Protein AF-A0A6N0WV32-F1 (afdb_monomer_lite)

Secondary structure (DSSP, 8-state):
--HHHHHHHHHHHHHHHHHHHHHHHHHHHHHHHHHHHHHHHHHHHHHHHHHTT--TTTTHHHHHHHHHHHHHHHHHHHHHHHHHHHHHHHHHHTT--TT-SS----THHHHHHHHHHHHSSS--

Radius of gyration: 26.95 Å; chains: 1; bounding box: 54×22×89 Å

Structure (mmCIF, N/CA/C/O backbone):
data_AF-A0A6N0WV32-F1
#
_entry.id   AF-A0A6N0WV32-F1
#
loop_
_atom_site.group_PDB
_atom_site.id
_atom_site.type_symbol
_atom_site.label_atom_id
_atom_site.label_alt_id
_atom_site.label_comp_id
_atom_site.label_asym_id
_atom_site.label_entity_id
_atom_site.label_seq_id
_atom_site.pdbx_PDB_ins_code
_atom_site.Cartn_x
_atom_site.Cartn_y
_atom_site.Cartn_z
_atom_site.occupancy
_atom_site.B_iso_or_equiv
_atom_site.auth_seq_id
_atom_site.auth_comp_id
_atom_site.auth_asym_id
_atom_site.auth_atom_id
_atom_site.pdbx_PDB_model_num
ATOM 1 N N . MET A 1 1 ? 19.171 9.061 -37.261 1.00 58.94 1 MET A N 1
ATOM 2 C CA . MET A 1 1 ? 19.775 9.231 -35.925 1.00 58.94 1 MET A CA 1
ATOM 3 C C . MET A 1 1 ? 21.188 8.690 -35.917 1.00 58.94 1 MET A C 1
ATOM 5 O O . MET A 1 1 ? 21.394 7.541 -36.309 1.00 58.94 1 MET A O 1
ATOM 9 N N . THR A 1 2 ? 22.131 9.503 -35.460 1.00 82.31 2 THR A N 1
ATOM 10 C CA . THR A 1 2 ? 23.534 9.137 -35.260 1.00 82.31 2 THR A CA 1
ATOM 11 C C . THR A 1 2 ? 23.692 8.176 -34.075 1.00 82.31 2 THR A C 1
ATOM 13 O O . THR A 1 2 ? 22.813 8.048 -33.219 1.00 82.31 2 THR A O 1
ATOM 16 N N . PHE A 1 3 ? 24.825 7.473 -34.009 1.00 75.25 3 PHE A N 1
ATOM 17 C CA . PHE A 1 3 ? 25.150 6.581 -32.889 1.00 75.25 3 PHE A CA 1
ATOM 18 C C . PHE A 1 3 ? 25.136 7.311 -31.532 1.00 75.25 3 PHE A C 1
ATOM 20 O O . PHE A 1 3 ? 24.680 6.757 -30.533 1.00 75.25 3 PHE A O 1
ATOM 27 N N . VAL A 1 4 ? 25.583 8.571 -31.512 1.00 79.31 4 VAL A N 1
ATOM 28 C CA . VAL A 1 4 ? 25.598 9.427 -30.317 1.00 79.31 4 VAL A CA 1
ATOM 29 C C . VAL A 1 4 ? 24.176 9.730 -29.841 1.00 79.31 4 VAL A C 1
ATOM 31 O O . VAL A 1 4 ? 23.880 9.554 -28.661 1.00 79.31 4 VAL A O 1
ATOM 34 N N . GLU A 1 5 ? 23.269 10.083 -30.756 1.00 74.31 5 GLU A N 1
ATOM 35 C CA . GLU A 1 5 ? 21.854 10.330 -30.438 1.00 74.31 5 GLU A CA 1
ATOM 36 C C . GLU A 1 5 ? 21.166 9.075 -29.887 1.00 74.31 5 GLU A C 1
ATOM 38 O O . GLU A 1 5 ? 20.463 9.140 -28.878 1.00 74.31 5 GLU A O 1
ATOM 43 N N . LYS A 1 6 ? 21.422 7.905 -30.493 1.00 71.50 6 LYS A N 1
ATOM 44 C CA . LYS A 1 6 ? 20.884 6.621 -30.012 1.00 71.50 6 LYS A CA 1
ATOM 45 C C . LYS A 1 6 ? 21.384 6.284 -28.605 1.00 71.50 6 LYS A C 1
ATOM 47 O O . LYS A 1 6 ? 20.601 5.835 -27.767 1.00 71.50 6 LYS A O 1
ATOM 52 N N . ARG A 1 7 ? 22.671 6.525 -28.328 1.00 72.31 7 ARG A N 1
ATOM 53 C CA . ARG A 1 7 ? 23.274 6.294 -27.008 1.00 72.31 7 ARG A CA 1
ATOM 54 C C . ARG A 1 7 ? 22.713 7.245 -25.949 1.00 72.31 7 ARG A C 1
ATOM 56 O O . ARG A 1 7 ? 22.395 6.794 -24.852 1.00 72.31 7 ARG A O 1
ATOM 63 N N . GLN A 1 8 ? 22.530 8.522 -26.276 1.00 75.19 8 GLN A N 1
ATOM 64 C CA . GLN A 1 8 ? 21.931 9.492 -25.357 1.00 75.19 8 GLN A CA 1
ATOM 65 C C . GLN A 1 8 ? 20.475 9.134 -25.031 1.00 75.19 8 GLN A C 1
ATOM 67 O O . GLN A 1 8 ? 20.085 9.123 -23.865 1.00 75.19 8 GLN A O 1
ATOM 72 N N . ALA A 1 9 ? 19.687 8.753 -26.041 1.00 73.25 9 ALA A N 1
ATOM 73 C CA . ALA A 1 9 ? 18.312 8.297 -25.846 1.00 73.25 9 ALA A CA 1
ATOM 74 C C . ALA A 1 9 ? 18.233 7.028 -24.978 1.00 73.25 9 ALA A C 1
ATOM 76 O O . ALA A 1 9 ? 17.303 6.861 -24.192 1.00 73.25 9 ALA A O 1
ATOM 77 N N . GLN A 1 10 ? 19.204 6.119 -25.091 1.00 71.81 10 GLN A N 1
ATOM 78 C CA . GLN A 1 10 ? 19.289 4.936 -24.233 1.00 71.81 10 GLN A CA 1
ATOM 79 C C . GLN A 1 10 ? 19.574 5.301 -22.768 1.00 71.81 10 GLN A C 1
ATOM 81 O O . GLN A 1 10 ? 18.889 4.801 -21.877 1.00 71.81 10 GLN A O 1
ATOM 86 N N . ILE A 1 11 ? 20.534 6.196 -22.517 1.00 73.00 11 ILE A N 1
ATOM 87 C CA . ILE A 1 11 ? 20.861 6.677 -21.164 1.00 73.00 11 ILE A CA 1
ATOM 88 C C . ILE A 1 11 ? 19.644 7.360 -20.532 1.00 73.00 11 ILE A C 1
ATOM 90 O O . ILE A 1 11 ? 19.297 7.058 -19.392 1.00 73.00 11 ILE A O 1
ATOM 94 N N . GLN A 1 12 ? 18.949 8.211 -21.290 1.00 75.06 12 GLN A N 1
ATOM 95 C CA . GLN A 1 12 ? 17.759 8.903 -20.801 1.00 75.06 12 GLN A CA 1
ATOM 96 C C . GLN A 1 12 ? 16.641 7.923 -20.421 1.00 75.06 12 GLN A C 1
ATOM 98 O O . GLN A 1 12 ? 16.036 8.054 -19.361 1.00 75.06 12 GLN A O 1
ATOM 103 N N . ARG A 1 13 ? 16.390 6.902 -21.252 1.00 73.06 13 ARG A N 1
ATOM 104 C CA . ARG A 1 13 ? 15.395 5.858 -20.954 1.00 73.06 13 ARG A CA 1
ATOM 105 C C . ARG A 1 13 ? 15.755 5.062 -19.701 1.00 73.06 13 ARG A C 1
ATOM 107 O O . ARG A 1 13 ? 14.873 4.765 -18.902 1.00 73.06 13 ARG A O 1
ATOM 114 N N . HIS A 1 14 ? 17.036 4.746 -19.506 1.00 72.56 14 HIS A N 1
ATOM 115 C CA . HIS A 1 14 ? 17.509 4.080 -18.292 1.00 72.56 14 HIS A CA 1
ATOM 116 C C . HIS A 1 14 ? 17.271 4.930 -17.042 1.00 72.56 14 HIS A C 1
ATOM 118 O O . HIS A 1 14 ? 16.772 4.418 -16.043 1.00 72.56 14 HIS A O 1
ATOM 124 N N . HIS A 1 15 ? 17.600 6.220 -17.114 1.00 72.56 15 HIS A N 1
ATOM 125 C CA . HIS A 1 15 ? 17.388 7.157 -16.017 1.00 72.56 15 HIS A CA 1
ATOM 126 C C . HIS A 1 15 ? 15.910 7.229 -15.622 1.00 72.56 15 HIS A C 1
ATOM 128 O O . HIS A 1 15 ? 15.573 6.999 -14.465 1.00 72.56 15 HIS A O 1
ATOM 134 N N . LEU A 1 16 ? 15.029 7.436 -16.605 1.00 74.38 16 LEU A N 1
ATOM 135 C CA . LEU A 1 16 ? 13.583 7.504 -16.389 1.00 74.38 16 LEU A CA 1
ATOM 136 C C . LEU A 1 16 ? 13.027 6.209 -15.787 1.00 74.38 16 LEU A C 1
ATOM 138 O O . LEU A 1 16 ? 12.225 6.252 -14.860 1.00 74.38 16 LEU A O 1
ATOM 142 N N . ALA A 1 17 ? 13.473 5.045 -16.268 1.00 74.00 17 ALA A N 1
ATOM 143 C CA . ALA A 1 17 ? 13.065 3.764 -15.693 1.00 74.00 17 ALA A CA 1
ATOM 144 C C . ALA A 1 17 ? 13.509 3.623 -14.223 1.00 74.00 17 ALA A C 1
ATOM 146 O O . ALA A 1 17 ? 12.759 3.105 -13.394 1.00 74.00 17 ALA A O 1
ATOM 147 N N . GLY A 1 18 ? 14.709 4.109 -13.891 1.00 74.25 18 GLY A N 1
ATOM 148 C CA . GLY A 1 18 ? 15.206 4.172 -12.517 1.00 74.25 18 GLY A CA 1
ATOM 149 C C . GLY A 1 18 ? 14.357 5.078 -11.621 1.00 74.25 18 GLY A C 1
ATOM 150 O O . GLY A 1 18 ? 13.997 4.675 -10.516 1.00 74.25 18 GLY A O 1
ATOM 151 N N . GLU A 1 19 ? 13.982 6.261 -12.111 1.00 81.00 19 GLU A N 1
ATOM 152 C CA . GLU A 1 19 ? 13.103 7.195 -11.397 1.00 81.00 19 GLU A CA 1
ATOM 153 C C . GLU A 1 19 ? 11.712 6.601 -11.159 1.00 81.00 19 GLU A C 1
ATOM 155 O O . GLU A 1 19 ? 11.224 6.618 -10.030 1.00 81.00 19 GLU A O 1
ATOM 160 N N . VAL A 1 20 ? 11.098 5.994 -12.180 1.00 79.81 20 VAL A N 1
ATOM 161 C CA . VAL A 1 20 ? 9.796 5.319 -12.045 1.00 79.81 20 VAL A CA 1
ATOM 162 C C . VAL A 1 20 ? 9.861 4.232 -10.973 1.00 79.81 20 VAL A C 1
ATOM 164 O O . VAL A 1 20 ? 9.010 4.195 -10.085 1.00 79.81 20 VAL A O 1
ATOM 167 N N . LYS A 1 21 ? 10.903 3.390 -10.988 1.00 80.62 21 LYS A N 1
ATOM 168 C CA . LYS A 1 21 ? 11.103 2.362 -9.956 1.00 80.62 21 LYS A CA 1
ATOM 169 C C . LYS A 1 21 ? 11.223 2.972 -8.555 1.00 80.62 21 LYS A C 1
ATOM 171 O O . LYS A 1 21 ? 10.644 2.441 -7.605 1.00 80.62 21 LYS A O 1
ATOM 176 N N . ALA A 1 22 ? 11.965 4.068 -8.410 1.00 81.00 22 ALA A N 1
ATOM 177 C CA . ALA A 1 22 ? 12.139 4.743 -7.126 1.00 81.00 22 ALA A CA 1
ATOM 178 C C . ALA A 1 22 ? 10.823 5.343 -6.602 1.00 81.00 22 ALA A C 1
ATOM 180 O O . ALA A 1 22 ? 10.517 5.215 -5.411 1.00 81.00 22 ALA A O 1
ATOM 181 N N . HIS A 1 23 ? 10.018 5.940 -7.485 1.00 85.81 23 HIS A N 1
ATOM 182 C CA . HIS A 1 23 ? 8.697 6.462 -7.141 1.00 85.81 23 HIS A CA 1
ATOM 183 C C . HIS A 1 23 ? 7.726 5.350 -6.741 1.00 85.81 23 HIS A C 1
ATOM 185 O O . HIS A 1 23 ? 7.072 5.478 -5.709 1.00 85.81 23 HIS A O 1
ATOM 191 N N . LEU A 1 24 ? 7.692 4.236 -7.481 1.00 83.62 24 LEU A N 1
ATOM 192 C CA . LEU A 1 24 ? 6.877 3.068 -7.129 1.00 83.62 24 LEU A CA 1
ATOM 193 C C . LEU A 1 24 ? 7.272 2.495 -5.763 1.00 83.62 24 LEU A C 1
ATOM 195 O O . LEU A 1 24 ? 6.417 2.308 -4.905 1.00 83.62 24 LEU A O 1
ATOM 199 N N . THR A 1 25 ? 8.571 2.315 -5.518 1.00 85.00 25 THR A N 1
ATOM 200 C CA . THR A 1 25 ? 9.070 1.805 -4.227 1.00 85.00 25 THR A CA 1
ATOM 201 C C . THR A 1 25 ? 8.686 2.732 -3.067 1.00 85.00 25 THR A C 1
ATOM 203 O O . THR A 1 25 ? 8.325 2.281 -1.980 1.00 85.00 25 THR A O 1
ATOM 206 N N . THR A 1 26 ? 8.763 4.049 -3.284 1.00 90.69 26 THR A N 1
ATOM 207 C CA . THR A 1 26 ? 8.338 5.043 -2.286 1.00 90.69 26 THR A CA 1
ATOM 208 C C . THR A 1 26 ? 6.840 4.946 -2.016 1.00 90.69 26 THR A C 1
ATOM 210 O O . THR A 1 26 ? 6.434 4.876 -0.858 1.00 90.69 26 THR A O 1
ATOM 213 N N . PHE A 1 27 ? 6.032 4.876 -3.074 1.00 88.88 27 PHE A N 1
ATOM 214 C CA . PHE A 1 27 ? 4.583 4.745 -2.978 1.00 88.88 27 PHE A CA 1
ATOM 215 C C . PHE A 1 27 ? 4.166 3.495 -2.187 1.00 88.88 27 PHE A C 1
ATOM 217 O O . PHE A 1 27 ? 3.364 3.592 -1.260 1.00 88.88 27 PHE A O 1
ATOM 224 N N . GLU A 1 28 ? 4.764 2.338 -2.468 1.00 89.44 28 GLU A N 1
ATOM 225 C CA . GLU A 1 28 ? 4.499 1.091 -1.735 1.00 89.44 28 GLU A CA 1
ATOM 226 C C . GLU A 1 28 ? 4.858 1.186 -0.257 1.00 89.44 28 GLU A C 1
ATOM 228 O O . GLU A 1 28 ? 4.117 0.718 0.612 1.00 89.44 28 GLU A O 1
ATOM 233 N N . ARG A 1 29 ? 5.989 1.827 0.050 1.00 92.56 29 ARG A N 1
ATOM 234 C CA . ARG A 1 29 ? 6.397 2.068 1.432 1.00 92.56 29 ARG A CA 1
ATOM 235 C C . ARG A 1 29 ? 5.380 2.937 2.166 1.00 92.56 29 ARG A C 1
ATOM 237 O O . ARG A 1 29 ? 5.102 2.681 3.340 1.00 92.56 29 ARG A O 1
ATOM 244 N N . ASP A 1 30 ? 4.839 3.950 1.503 1.00 94.00 30 ASP A N 1
ATOM 245 C CA . ASP A 1 30 ? 3.845 4.842 2.092 1.00 94.00 30 ASP A CA 1
ATOM 246 C C . ASP A 1 30 ? 2.487 4.151 2.273 1.00 94.00 30 ASP A C 1
ATOM 248 O O . ASP A 1 30 ? 1.872 4.314 3.330 1.00 94.00 30 ASP A O 1
ATOM 252 N N . LEU A 1 31 ? 2.073 3.281 1.344 1.00 92.50 31 LEU A N 1
ATOM 253 C CA . LEU A 1 31 ? 0.919 2.396 1.548 1.00 92.50 31 LEU A CA 1
ATOM 254 C C . LEU A 1 31 ? 1.121 1.472 2.758 1.00 92.50 31 LEU A C 1
ATOM 256 O O . LEU A 1 31 ? 0.248 1.386 3.621 1.00 92.50 31 LEU A O 1
ATOM 260 N N . GLY A 1 32 ? 2.294 0.843 2.880 1.00 92.44 32 GLY A N 1
ATOM 261 C CA . GLY A 1 32 ? 2.619 -0.016 4.021 1.00 92.44 32 GLY A CA 1
ATOM 262 C C . GLY A 1 32 ? 2.596 0.735 5.358 1.00 92.44 32 GLY A C 1
ATOM 263 O O . GLY A 1 32 ? 2.096 0.223 6.361 1.00 92.44 32 GLY A O 1
ATOM 264 N N . ARG A 1 33 ? 3.072 1.986 5.380 1.00 94.44 33 ARG A N 1
ATOM 265 C CA . ARG A 1 33 ? 2.976 2.867 6.557 1.00 94.44 33 ARG A CA 1
ATOM 266 C C . ARG A 1 33 ? 1.528 3.205 6.901 1.00 94.44 33 ARG A C 1
ATOM 268 O O . ARG A 1 33 ? 1.169 3.150 8.077 1.00 94.44 33 ARG A O 1
ATOM 275 N N . ALA A 1 34 ? 0.708 3.537 5.904 1.00 92.94 34 ALA A N 1
ATOM 276 C CA . ALA A 1 34 ? -0.708 3.830 6.099 1.00 92.94 34 ALA A CA 1
ATOM 277 C C . ALA A 1 34 ? -1.455 2.610 6.662 1.00 92.94 34 ALA A C 1
ATOM 279 O O . ALA A 1 34 ? -2.193 2.741 7.639 1.00 92.94 34 ALA A O 1
ATOM 280 N N . LEU A 1 35 ? -1.191 1.417 6.120 1.00 93.25 35 LEU A N 1
ATOM 281 C CA . LEU A 1 35 ? -1.767 0.160 6.594 1.00 93.25 35 LEU A CA 1
ATOM 282 C C . LEU A 1 35 ? -1.370 -0.143 8.046 1.00 93.25 35 LEU A C 1
ATOM 284 O O . LEU A 1 35 ? -2.230 -0.460 8.872 1.00 93.25 35 LEU A O 1
ATOM 288 N N . ALA A 1 36 ? -0.084 -0.005 8.382 1.00 93.31 36 ALA A N 1
ATOM 289 C CA . ALA A 1 36 ? 0.414 -0.234 9.737 1.00 93.31 36 ALA A CA 1
ATOM 290 C C . ALA A 1 36 ? -0.190 0.756 10.745 1.00 93.31 36 ALA A C 1
ATOM 292 O O . ALA A 1 36 ? -0.633 0.364 11.827 1.00 93.31 36 ALA A O 1
ATOM 293 N N . SER A 1 37 ? -0.245 2.040 10.381 1.00 94.38 37 SER A N 1
ATOM 294 C CA . SER A 1 37 ? -0.834 3.084 11.220 1.00 94.38 37 SER A CA 1
ATOM 295 C C . SER A 1 37 ? -2.334 2.862 11.437 1.00 94.38 37 SER A C 1
ATOM 297 O O . SER A 1 37 ? -2.791 2.878 12.581 1.00 94.38 37 SER A O 1
ATOM 299 N N . GLY A 1 38 ? -3.085 2.583 10.367 1.00 93.00 38 GLY A N 1
ATOM 300 C CA . GLY A 1 38 ? -4.521 2.313 10.438 1.00 93.00 38 GLY A CA 1
ATOM 301 C C . GLY A 1 38 ? -4.845 1.068 11.262 1.00 93.00 38 GLY A C 1
ATOM 302 O O . GLY A 1 38 ? -5.732 1.111 12.111 1.00 93.00 38 GLY A O 1
ATOM 303 N N . SER A 1 39 ? -4.082 -0.013 11.086 1.00 92.38 39 SER A N 1
ATOM 304 C CA . SER A 1 39 ? -4.259 -1.253 11.857 1.00 92.38 39 SER A CA 1
ATOM 305 C C . SER A 1 39 ? -3.985 -1.046 13.347 1.00 92.38 39 SER A C 1
ATOM 307 O O . SER A 1 39 ? -4.737 -1.537 14.187 1.00 92.38 39 SER A O 1
ATOM 309 N N . LYS A 1 40 ? -2.950 -0.267 13.694 1.00 94.44 40 LYS A N 1
ATOM 310 C CA . LYS A 1 40 ? -2.653 0.081 15.091 1.00 94.44 40 LYS A CA 1
ATOM 311 C C . LYS A 1 40 ? -3.792 0.875 15.727 1.00 94.44 40 LYS A C 1
ATOM 313 O O . LYS A 1 40 ? -4.174 0.587 16.856 1.00 94.44 40 LYS A O 1
ATOM 318 N N . LEU A 1 41 ? -4.344 1.852 15.005 1.00 92.12 41 LEU A N 1
ATOM 319 C CA . LEU A 1 41 ? -5.503 2.607 15.474 1.00 92.12 41 LEU A CA 1
ATOM 320 C C . LEU A 1 41 ? -6.710 1.685 15.678 1.00 92.12 41 LEU A C 1
ATOM 322 O O . LEU A 1 41 ? -7.343 1.740 16.726 1.00 92.12 41 LEU A O 1
ATOM 326 N N . LEU A 1 42 ? -6.995 0.804 14.716 1.00 91.88 42 LEU A N 1
ATOM 327 C CA . LEU A 1 42 ? -8.114 -0.132 14.806 1.00 91.88 42 LEU A CA 1
ATOM 328 C C . LEU A 1 42 ? -8.004 -1.059 16.026 1.00 91.88 42 LEU A C 1
ATOM 330 O O . LEU A 1 42 ? -9.003 -1.273 16.706 1.00 91.88 42 LEU A O 1
ATOM 334 N N . GLY A 1 43 ? -6.801 -1.554 16.328 1.00 91.50 43 GLY A N 1
ATOM 335 C CA . GLY A 1 43 ? -6.546 -2.383 17.509 1.00 91.50 43 GLY A CA 1
ATOM 336 C C . GLY A 1 43 ? -6.649 -1.628 18.839 1.00 91.50 43 GLY A C 1
ATOM 337 O O . GLY A 1 43 ? -7.011 -2.224 19.845 1.00 91.50 43 GLY A O 1
ATOM 338 N N . PHE A 1 44 ? -6.376 -0.321 18.848 1.00 92.94 44 PHE A N 1
ATOM 339 C CA . PHE A 1 44 ? -6.455 0.520 20.048 1.00 92.94 44 PHE A CA 1
ATOM 340 C C . PHE A 1 44 ? -7.891 0.937 20.411 1.00 92.94 44 PHE A C 1
ATOM 342 O O . PHE A 1 44 ? -8.207 1.142 21.581 1.00 92.94 44 PHE A O 1
ATOM 349 N N . LEU A 1 45 ? -8.776 1.078 19.419 1.00 91.25 45 LEU A N 1
ATOM 350 C CA . LEU A 1 45 ? -10.114 1.651 19.613 1.00 91.25 45 LEU A CA 1
ATOM 351 C C . LEU A 1 45 ? -11.014 0.905 20.623 1.00 91.25 45 LEU A C 1
ATOM 353 O O . LEU A 1 45 ? -11.702 1.598 21.374 1.00 91.25 45 LEU A O 1
ATOM 357 N N . PRO A 1 46 ? -11.056 -0.442 20.682 1.00 89.12 46 PRO A N 1
ATOM 358 C CA . PRO A 1 46 ? -11.869 -1.152 21.672 1.00 89.12 46 PRO A CA 1
ATOM 359 C C . PRO A 1 46 ? -11.431 -0.861 23.112 1.00 89.12 46 PRO A C 1
ATOM 361 O O . PRO A 1 46 ? -12.257 -0.478 23.935 1.00 89.12 46 PRO A O 1
ATOM 364 N N . GLU A 1 47 ? -10.128 -0.952 23.387 1.00 91.00 47 GLU A N 1
ATOM 365 C CA . GLU A 1 47 ? -9.563 -0.706 24.718 1.00 91.00 47 GLU A CA 1
ATOM 366 C C . GLU A 1 47 ? -9.782 0.751 25.153 1.00 91.00 47 GLU A C 1
ATOM 368 O O . GLU A 1 47 ? -10.223 1.023 26.267 1.00 91.00 47 GLU A O 1
ATOM 373 N N . ALA A 1 48 ? -9.560 1.706 24.245 1.00 90.81 48 ALA A N 1
ATOM 374 C CA . ALA A 1 48 ? -9.791 3.121 24.522 1.00 90.81 48 ALA A CA 1
ATOM 375 C C . ALA A 1 48 ? -11.262 3.429 24.856 1.00 90.81 48 ALA A C 1
ATOM 377 O O . ALA A 1 48 ? -11.542 4.288 25.693 1.00 90.81 48 ALA A O 1
ATOM 378 N N . ARG A 1 49 ? -12.212 2.734 24.214 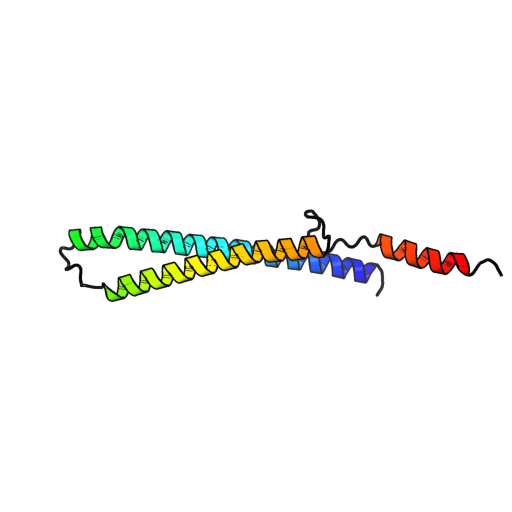1.00 90.38 49 ARG A N 1
ATOM 379 C CA . ARG A 1 49 ? -13.649 2.870 24.505 1.00 90.38 49 ARG A CA 1
ATOM 380 C C . ARG A 1 49 ? -14.003 2.326 25.879 1.00 90.38 49 ARG A C 1
ATOM 382 O O . ARG A 1 49 ? -14.733 2.993 26.611 1.00 90.38 49 ARG A O 1
ATOM 389 N N . GLU A 1 50 ? -13.479 1.151 26.214 1.00 90.69 50 GLU A N 1
ATOM 390 C CA . GLU A 1 50 ? -13.678 0.524 27.519 1.00 90.69 50 GLU A CA 1
ATOM 391 C C . GLU A 1 50 ? -13.148 1.427 28.639 1.00 90.69 50 GLU A C 1
ATOM 393 O O . GLU A 1 50 ? -13.891 1.777 29.556 1.00 90.69 50 GLU A O 1
ATOM 398 N N . GLN A 1 51 ? -11.910 1.917 28.506 1.00 94.00 51 GLN A N 1
ATOM 399 C CA . GLN A 1 51 ? -11.300 2.841 29.468 1.00 94.00 51 GLN A CA 1
ATOM 400 C C . GLN A 1 51 ? -12.095 4.146 29.621 1.00 94.00 51 GLN A C 1
ATOM 402 O O . GLN A 1 51 ? -12.183 4.700 30.716 1.00 94.00 51 GLN A O 1
ATOM 407 N N . ALA A 1 52 ? -12.701 4.635 28.538 1.00 93.31 52 ALA A N 1
ATOM 408 C CA . ALA A 1 52 ? -13.524 5.840 28.553 1.00 93.31 52 ALA A CA 1
ATOM 409 C C . ALA A 1 52 ? -14.977 5.599 29.015 1.00 93.31 52 ALA A C 1
ATOM 411 O O . ALA A 1 52 ? -15.746 6.557 29.085 1.00 93.31 52 ALA A O 1
ATOM 412 N N . SER A 1 53 ? -15.375 4.353 29.318 1.00 94.69 53 SER A N 1
ATOM 413 C CA . SER A 1 53 ? -16.766 3.975 29.637 1.00 94.69 53 SER A CA 1
ATOM 414 C C . SER A 1 53 ? -17.777 4.439 28.577 1.00 94.69 53 SER A C 1
ATOM 416 O O . SER A 1 53 ? -18.904 4.836 28.880 1.00 94.69 53 SER A O 1
ATOM 418 N N . VAL A 1 54 ? -17.362 4.419 27.309 1.00 92.31 54 VAL A N 1
ATOM 419 C CA . VAL A 1 54 ? -18.187 4.836 26.173 1.00 92.31 54 VAL A CA 1
ATOM 420 C C . VAL A 1 54 ? -18.884 3.613 25.584 1.00 92.31 54 VAL A C 1
ATOM 422 O O . VAL A 1 54 ? -18.260 2.577 25.376 1.00 92.31 54 VAL A O 1
ATOM 425 N N . SER A 1 55 ? -20.176 3.742 25.264 1.00 90.88 55 SER A N 1
ATOM 426 C CA . SER A 1 55 ? -20.931 2.678 24.588 1.00 90.88 55 SER A CA 1
ATOM 427 C C . SER A 1 55 ? -20.249 2.227 23.290 1.00 90.88 55 SER A C 1
ATOM 429 O O . SER A 1 55 ? -19.801 3.050 22.486 1.00 90.88 55 SER A O 1
ATOM 431 N N . GLU A 1 56 ? -20.264 0.919 23.032 1.00 84.62 56 GLU A N 1
ATOM 432 C CA . GLU A 1 56 ? -19.706 0.290 21.827 1.00 84.62 56 GLU A CA 1
ATOM 433 C C . GLU A 1 56 ? -20.290 0.850 20.521 1.00 84.62 56 GLU A C 1
ATOM 435 O O . GLU A 1 56 ? -19.633 0.855 19.476 1.00 84.62 56 GLU A O 1
ATOM 440 N N . THR A 1 57 ? -21.517 1.375 20.568 1.00 89.25 57 THR A N 1
ATOM 441 C CA . THR A 1 57 ? -22.194 1.946 19.400 1.00 89.25 57 THR A CA 1
ATOM 442 C C . THR A 1 57 ? -21.652 3.324 19.015 1.00 89.25 57 THR A C 1
ATOM 444 O O . THR A 1 57 ? -21.800 3.755 17.867 1.00 89.25 57 THR A O 1
ATOM 447 N N . VAL A 1 58 ? -21.021 4.046 19.947 1.00 87.25 58 VAL A N 1
ATOM 448 C CA . VAL A 1 58 ? -20.543 5.415 19.719 1.00 87.25 58 VAL A CA 1
ATOM 449 C C . VAL A 1 58 ? -19.351 5.393 18.771 1.00 87.25 58 VAL A C 1
ATOM 451 O O . VAL A 1 58 ? -18.320 4.781 19.032 1.00 87.25 58 VAL A O 1
ATOM 454 N N . GLY A 1 59 ? -19.482 6.076 17.634 1.00 84.00 59 GLY A N 1
ATOM 455 C CA . GLY A 1 59 ? -18.436 6.118 16.612 1.00 84.00 59 GLY A CA 1
ATOM 456 C C . GLY A 1 59 ? -18.334 4.846 15.765 1.00 84.00 59 GLY A C 1
ATOM 457 O O . GLY A 1 59 ? -17.434 4.759 14.937 1.00 84.00 59 GLY A O 1
ATOM 458 N N . GLN A 1 60 ? -19.254 3.882 15.903 1.00 90.12 60 GLN A N 1
ATOM 459 C CA . GLN A 1 60 ? -19.222 2.629 15.137 1.00 90.12 60 GLN A CA 1
ATOM 460 C C . GLN A 1 60 ? -19.207 2.857 13.619 1.00 90.12 60 GLN A C 1
ATOM 462 O O . GLN A 1 60 ? -18.472 2.186 12.898 1.00 90.12 60 GLN A O 1
ATOM 467 N N . GLN A 1 61 ? -19.946 3.855 13.125 1.00 90.19 61 GLN A N 1
ATOM 468 C CA . GLN A 1 61 ? -19.901 4.236 11.709 1.00 90.19 61 GLN A CA 1
ATOM 469 C C . GLN A 1 61 ? -18.523 4.760 11.282 1.00 90.19 61 GLN A C 1
ATOM 471 O O . GLN A 1 61 ? -18.064 4.454 10.184 1.00 90.19 61 GLN A O 1
ATOM 476 N N . ALA A 1 62 ? -17.850 5.537 12.136 1.00 88.00 62 ALA A N 1
ATOM 477 C CA . ALA A 1 62 ? -16.514 6.052 11.848 1.00 88.00 62 ALA A CA 1
ATOM 478 C C . ALA A 1 62 ? -15.478 4.918 11.822 1.00 88.00 62 ALA A C 1
ATOM 480 O O . ALA A 1 62 ? -14.658 4.874 10.908 1.00 88.00 62 ALA A O 1
ATOM 481 N N . ILE A 1 63 ? -15.574 3.959 12.751 1.00 90.12 63 ILE A N 1
ATOM 482 C CA . ILE A 1 63 ? -14.751 2.741 12.726 1.00 90.12 63 ILE A CA 1
ATOM 483 C C . ILE A 1 63 ? -15.012 1.941 11.450 1.00 90.12 63 ILE A C 1
ATOM 485 O O . ILE A 1 63 ? -14.065 1.546 10.781 1.00 90.12 63 ILE A O 1
ATOM 489 N N . GLY A 1 64 ? -16.276 1.762 11.057 1.00 92.12 64 GLY A N 1
ATOM 490 C CA . GLY A 1 64 ? -16.619 1.088 9.803 1.00 92.12 64 GLY A CA 1
ATOM 491 C C . GLY A 1 64 ? -15.983 1.755 8.579 1.00 92.12 64 GLY A C 1
ATOM 492 O O . GLY A 1 64 ? -15.420 1.073 7.726 1.00 92.12 64 GLY A O 1
ATOM 493 N N . ARG A 1 65 ? -15.990 3.095 8.518 1.00 92.69 65 ARG A N 1
ATOM 494 C CA . ARG A 1 65 ? -15.303 3.848 7.454 1.00 92.69 65 ARG A CA 1
ATOM 495 C C . ARG A 1 65 ? -13.786 3.670 7.502 1.00 92.69 65 ARG A C 1
ATOM 497 O O . ARG A 1 65 ? -13.175 3.522 6.452 1.00 92.69 65 ARG A O 1
ATOM 504 N N . LEU A 1 66 ? -13.183 3.649 8.691 1.00 91.00 66 LEU A N 1
ATOM 505 C CA . LEU A 1 66 ? -11.750 3.390 8.851 1.00 91.00 66 LEU A CA 1
ATOM 506 C C . LEU A 1 66 ? -11.371 1.990 8.349 1.00 91.00 66 LEU A C 1
ATOM 508 O O . LEU A 1 66 ? -10.403 1.852 7.606 1.00 91.00 66 LEU A O 1
ATOM 512 N N . VAL A 1 67 ? -12.152 0.969 8.709 1.00 93.62 67 VAL A N 1
ATOM 513 C CA . VAL A 1 67 ? -11.959 -0.410 8.234 1.00 93.62 67 VAL A CA 1
ATOM 514 C C . VAL A 1 67 ? -12.064 -0.479 6.710 1.00 93.62 67 VAL A C 1
ATOM 516 O O . VAL A 1 67 ? -11.207 -1.082 6.069 1.00 93.62 67 VAL A O 1
ATOM 519 N N . ALA A 1 68 ? -13.058 0.189 6.116 1.00 95.31 68 ALA A N 1
ATOM 520 C CA . ALA A 1 68 ? -13.190 0.267 4.662 1.00 95.31 68 ALA A CA 1
ATOM 521 C C . ALA A 1 68 ? -11.971 0.939 4.003 1.00 95.31 68 ALA A C 1
ATOM 523 O O . ALA A 1 68 ? -11.447 0.426 3.017 1.00 95.31 68 ALA A O 1
ATOM 524 N N . SER A 1 69 ? -11.463 2.038 4.569 1.00 93.56 69 SER A N 1
ATOM 525 C CA . SER A 1 69 ? -10.244 2.694 4.077 1.00 93.56 69 SER A CA 1
ATOM 526 C C . SER A 1 69 ? -9.018 1.780 4.148 1.00 93.56 69 SER A C 1
ATOM 528 O O . SER A 1 69 ? -8.226 1.751 3.210 1.00 93.56 69 SER A O 1
ATOM 530 N N . ILE A 1 70 ? -8.868 1.005 5.226 1.00 93.62 70 ILE A N 1
ATOM 531 C CA . ILE A 1 70 ? -7.787 0.018 5.361 1.00 93.62 70 ILE A CA 1
ATOM 532 C C . ILE A 1 70 ? -7.896 -1.055 4.271 1.00 93.62 70 ILE A C 1
ATOM 534 O O . ILE A 1 70 ? -6.890 -1.391 3.652 1.00 93.62 70 ILE A O 1
ATOM 538 N N . ALA A 1 71 ? -9.105 -1.547 3.987 1.00 94.06 71 ALA A N 1
ATOM 539 C CA . ALA A 1 71 ? -9.325 -2.517 2.917 1.00 94.06 71 ALA A CA 1
ATOM 540 C C . ALA A 1 71 ? -8.906 -1.967 1.541 1.00 94.06 71 ALA A C 1
ATOM 542 O O . ALA A 1 71 ? -8.229 -2.666 0.790 1.00 94.06 71 ALA A O 1
ATOM 543 N N . PHE A 1 72 ? -9.220 -0.701 1.239 1.00 94.50 72 PHE A N 1
ATOM 544 C CA . PHE A 1 72 ? -8.764 -0.052 0.004 1.00 94.50 72 PHE A CA 1
ATOM 545 C C . PHE A 1 72 ? -7.239 0.073 -0.077 1.00 94.50 72 PHE A C 1
ATOM 547 O O . PHE A 1 72 ? -6.669 -0.150 -1.142 1.00 94.50 72 PHE A O 1
ATOM 554 N N . VAL A 1 73 ? -6.565 0.399 1.030 1.00 92.62 73 VAL A N 1
ATOM 555 C CA . VAL A 1 73 ? -5.093 0.452 1.074 1.00 92.62 73 VAL A CA 1
ATOM 556 C C . VAL A 1 73 ? -4.494 -0.933 0.823 1.00 92.62 73 VAL A C 1
ATOM 558 O O . VAL A 1 73 ? -3.571 -1.055 0.021 1.00 92.62 73 VAL A O 1
ATOM 561 N N . SER A 1 74 ? -5.040 -1.980 1.447 1.00 91.00 74 SER A N 1
ATOM 562 C CA . SER A 1 74 ? -4.607 -3.362 1.209 1.00 91.00 74 SER A CA 1
ATOM 563 C C . SER A 1 74 ? -4.791 -3.775 -0.251 1.00 91.00 74 SER A C 1
ATOM 565 O O . SER A 1 74 ? -3.875 -4.338 -0.846 1.00 91.00 74 SER A O 1
ATOM 567 N N . GLN A 1 75 ? -5.931 -3.435 -0.859 1.00 94.06 75 GLN A N 1
ATOM 568 C CA . GLN A 1 75 ? -6.174 -3.695 -2.277 1.00 94.06 75 GLN A CA 1
ATOM 569 C C . GLN A 1 75 ? -5.187 -2.927 -3.166 1.00 94.06 75 GLN A C 1
ATOM 571 O O . GLN A 1 75 ? -4.647 -3.489 -4.113 1.00 94.06 75 GLN A O 1
ATOM 576 N N . ALA A 1 76 ? -4.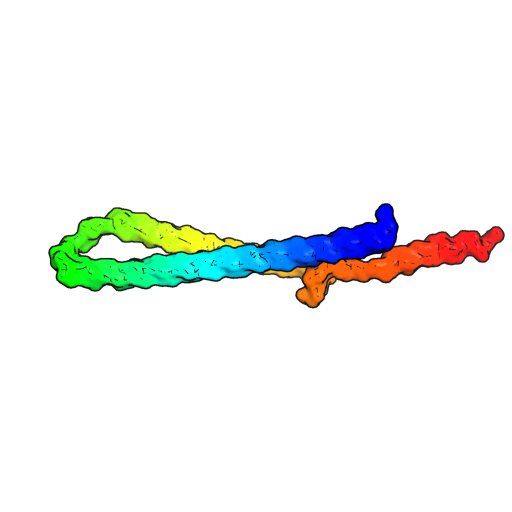897 -1.662 -2.854 1.00 91.00 76 ALA A N 1
ATOM 577 C CA . ALA A 1 76 ? -3.906 -0.882 -3.591 1.00 91.00 76 ALA A CA 1
ATOM 578 C C . ALA A 1 76 ? -2.503 -1.513 -3.521 1.00 91.00 76 ALA A C 1
ATOM 580 O O . ALA A 1 76 ? -1.799 -1.539 -4.529 1.00 91.00 76 ALA A O 1
ATOM 581 N N . MET A 1 77 ? -2.109 -2.063 -2.365 1.00 89.19 77 MET A N 1
ATOM 582 C CA . MET A 1 77 ? -0.846 -2.798 -2.224 1.00 89.19 77 MET A CA 1
ATOM 583 C C . MET A 1 77 ? -0.820 -4.081 -3.060 1.00 89.19 77 MET A C 1
ATOM 585 O O . MET A 1 77 ? 0.190 -4.367 -3.697 1.00 89.19 77 MET A O 1
ATOM 589 N N . GLU A 1 78 ? -1.916 -4.841 -3.085 1.00 89.25 78 GLU A N 1
ATOM 590 C CA . GLU A 1 78 ? -2.031 -6.046 -3.913 1.00 89.25 78 GLU A CA 1
ATOM 591 C C . GLU A 1 78 ? -1.900 -5.716 -5.405 1.00 89.25 78 GLU A C 1
ATOM 593 O O . GLU A 1 78 ? -1.152 -6.377 -6.121 1.00 89.25 78 GLU A O 1
ATOM 598 N N . GLN A 1 79 ? -2.561 -4.651 -5.865 1.00 89.62 79 GLN A N 1
ATOM 599 C CA . GLN A 1 79 ? -2.458 -4.192 -7.252 1.00 89.62 79 GLN A CA 1
ATOM 600 C C . GLN A 1 79 ? -1.043 -3.708 -7.596 1.00 89.62 79 GLN A C 1
ATOM 602 O O . GLN A 1 79 ? -0.539 -4.012 -8.674 1.00 89.62 79 GLN A O 1
ATOM 607 N N . ALA A 1 80 ? -0.367 -3.005 -6.680 1.00 83.94 80 ALA A N 1
ATOM 608 C CA . ALA A 1 80 ? 1.025 -2.599 -6.874 1.00 83.94 80 ALA A CA 1
ATOM 609 C C . ALA A 1 80 ? 1.963 -3.817 -6.995 1.00 83.94 80 ALA A C 1
ATOM 611 O O . ALA A 1 80 ? 2.768 -3.890 -7.925 1.00 83.94 80 ALA A O 1
ATOM 612 N N . ALA A 1 81 ? 1.794 -4.818 -6.123 1.00 82.25 81 ALA A N 1
ATOM 613 C CA . ALA A 1 81 ? 2.527 -6.082 -6.195 1.00 82.25 81 ALA A CA 1
ATOM 614 C C . ALA A 1 81 ? 2.248 -6.845 -7.503 1.00 82.25 81 ALA A C 1
ATOM 616 O O . ALA A 1 81 ? 3.181 -7.345 -8.134 1.00 82.25 81 ALA A O 1
ATOM 617 N N . GLY A 1 82 ? 0.986 -6.887 -7.942 1.00 77.12 82 GLY A N 1
ATOM 618 C CA . GLY A 1 82 ? 0.587 -7.444 -9.236 1.00 77.12 82 GLY A CA 1
ATOM 619 C C . GLY A 1 82 ? 1.264 -6.736 -10.411 1.00 77.12 82 GLY A C 1
ATOM 620 O O . GLY A 1 82 ? 1.793 -7.395 -11.304 1.00 77.12 82 GLY A O 1
ATOM 621 N N . GLY A 1 83 ? 1.367 -5.406 -10.356 1.00 80.62 83 GLY A N 1
ATOM 622 C CA . GLY A 1 83 ? 2.086 -4.611 -11.350 1.00 80.62 83 GLY A CA 1
ATOM 623 C C . GLY A 1 83 ? 3.558 -5.013 -11.503 1.00 80.62 83 GLY A C 1
ATOM 624 O O . GLY A 1 83 ? 4.056 -5.078 -12.626 1.00 80.62 83 GLY A O 1
ATOM 625 N N . HIS A 1 84 ? 4.260 -5.363 -10.417 1.00 81.06 84 HIS A N 1
ATOM 626 C CA . HIS A 1 84 ? 5.635 -5.887 -10.520 1.00 81.06 84 HIS A CA 1
ATOM 627 C C . HIS A 1 84 ? 5.702 -7.219 -11.259 1.00 81.06 84 HIS A C 1
ATOM 629 O O . HIS A 1 84 ? 6.624 -7.435 -12.045 1.00 81.06 84 HIS A O 1
ATOM 635 N N . VAL A 1 85 ? 4.732 -8.104 -11.024 1.00 78.50 85 VAL A N 1
ATOM 636 C CA . VAL A 1 85 ? 4.653 -9.403 -11.705 1.00 78.50 85 VAL A CA 1
ATOM 637 C C . VAL A 1 85 ? 4.400 -9.207 -13.198 1.00 78.50 85 VAL A C 1
ATOM 639 O O . VAL A 1 85 ? 5.074 -9.836 -14.013 1.00 78.50 85 VAL A O 1
ATOM 642 N N . GLU A 1 86 ? 3.487 -8.309 -13.570 1.00 79.12 86 GLU A N 1
ATOM 643 C CA . GLU A 1 86 ? 3.206 -7.987 -14.974 1.00 79.12 86 GLU A CA 1
ATOM 644 C C . GLU A 1 86 ? 4.417 -7.365 -15.675 1.00 79.12 86 GLU A C 1
ATOM 646 O O . GLU A 1 86 ? 4.779 -7.788 -16.774 1.00 79.12 86 GLU A O 1
ATOM 651 N N . LEU A 1 87 ? 5.096 -6.411 -15.030 1.00 78.94 87 LEU A N 1
ATOM 652 C CA . LEU A 1 87 ? 6.318 -5.810 -15.567 1.00 78.94 87 LEU A CA 1
ATOM 653 C C . LEU A 1 87 ? 7.431 -6.849 -15.749 1.00 78.94 87 LEU A C 1
ATOM 655 O O . LEU A 1 87 ? 8.159 -6.801 -16.743 1.00 78.94 87 LEU A O 1
ATOM 659 N N . ASP A 1 88 ? 7.555 -7.806 -14.827 1.00 77.38 88 ASP A N 1
ATOM 660 C CA . ASP A 1 88 ? 8.506 -8.907 -14.960 1.00 77.38 88 ASP A CA 1
ATOM 661 C C . ASP A 1 88 ? 8.114 -9.883 -16.080 1.00 77.38 88 ASP A C 1
ATOM 663 O O . ASP A 1 88 ? 8.982 -10.351 -16.818 1.00 77.38 88 ASP A O 1
ATOM 667 N N . GLY A 1 89 ? 6.817 -10.139 -16.266 1.00 76.44 89 GLY A N 1
ATOM 668 C CA . GLY A 1 89 ? 6.279 -10.893 -17.400 1.00 76.44 89 GLY A CA 1
ATOM 669 C C . GLY A 1 89 ? 6.643 -10.245 -18.735 1.00 76.44 89 GLY A C 1
ATOM 670 O O . GLY A 1 89 ? 7.302 -10.871 -19.563 1.00 76.44 89 GLY A O 1
ATOM 671 N N . ILE A 1 90 ? 6.344 -8.952 -18.894 1.00 77.56 90 ILE A N 1
ATOM 672 C CA . ILE A 1 90 ? 6.695 -8.168 -20.089 1.00 77.56 90 ILE A CA 1
ATOM 673 C C . ILE A 1 90 ? 8.209 -8.189 -20.329 1.00 77.56 90 ILE A C 1
ATOM 675 O O . ILE A 1 90 ? 8.665 -8.377 -21.458 1.00 77.56 90 ILE A O 1
ATOM 679 N N . ARG A 1 91 ? 9.018 -8.034 -19.274 1.00 80.44 91 ARG A N 1
ATOM 680 C CA . ARG A 1 91 ? 10.481 -8.122 -19.369 1.00 80.44 91 ARG A CA 1
ATOM 681 C C . ARG A 1 91 ? 10.920 -9.473 -19.944 1.00 80.44 91 ARG A C 1
ATOM 683 O O . ARG A 1 91 ? 11.784 -9.501 -20.823 1.00 80.44 91 ARG A O 1
ATOM 690 N N . ARG A 1 92 ? 10.350 -10.579 -19.455 1.00 73.56 92 ARG A N 1
ATOM 691 C CA . ARG A 1 92 ? 10.656 -11.941 -19.926 1.00 73.56 92 ARG A CA 1
ATOM 692 C C . ARG A 1 92 ? 10.205 -12.156 -21.369 1.00 73.56 92 ARG A C 1
ATOM 694 O O . ARG A 1 92 ? 11.000 -12.667 -22.158 1.00 73.56 92 ARG A O 1
ATOM 701 N N . ASP A 1 93 ? 9.003 -11.710 -21.727 1.00 75.19 93 ASP A N 1
ATOM 702 C CA . ASP A 1 93 ? 8.448 -11.815 -23.085 1.00 75.19 93 ASP A CA 1
ATOM 703 C C . ASP A 1 93 ? 9.317 -11.074 -24.107 1.00 75.19 93 ASP A C 1
ATOM 705 O O . ASP A 1 93 ? 9.614 -11.586 -25.188 1.00 75.19 93 ASP A O 1
ATOM 709 N N . LEU A 1 94 ? 9.820 -9.899 -23.722 1.00 77.00 94 LEU A N 1
ATOM 710 C CA . LEU A 1 94 ? 10.751 -9.101 -24.520 1.00 77.00 94 LEU A CA 1
ATOM 711 C C . LEU A 1 94 ? 12.209 -9.588 -24.429 1.00 77.00 94 LEU A C 1
ATOM 713 O O . LEU A 1 94 ? 13.097 -8.979 -25.027 1.00 77.00 94 LEU A O 1
ATOM 717 N N . ARG A 1 95 ? 12.478 -10.678 -23.693 1.00 76.81 95 ARG A N 1
ATOM 718 C CA . ARG A 1 95 ? 13.816 -11.249 -23.440 1.00 76.81 95 ARG A CA 1
ATOM 719 C C . ARG A 1 95 ? 14.820 -10.227 -22.903 1.00 76.81 95 ARG A C 1
ATOM 721 O O . ARG A 1 95 ? 16.015 -10.299 -23.191 1.00 76.81 95 ARG A O 1
ATOM 728 N N . ILE A 1 96 ? 14.339 -9.278 -22.106 1.00 68.81 96 ILE A N 1
ATOM 729 C CA . ILE A 1 96 ? 15.164 -8.250 -21.481 1.00 68.81 96 ILE A CA 1
ATOM 730 C C . ILE A 1 96 ? 15.874 -8.881 -20.268 1.00 68.81 96 ILE A C 1
ATOM 732 O O . ILE A 1 96 ? 15.217 -9.379 -19.345 1.00 68.81 96 ILE A O 1
ATOM 736 N N . PRO A 1 97 ? 17.221 -8.886 -20.228 1.00 65.19 97 PRO A N 1
ATOM 737 C CA . PRO A 1 97 ? 17.956 -9.433 -19.094 1.00 65.19 97 PRO A CA 1
ATOM 738 C C . PRO A 1 97 ? 17.563 -8.752 -17.780 1.00 65.19 97 PRO A C 1
ATOM 740 O O . PRO A 1 97 ? 17.331 -7.550 -17.735 1.00 65.19 97 PRO A O 1
ATOM 743 N N . GLU A 1 98 ? 17.564 -9.496 -16.680 1.00 59.31 98 GLU A N 1
ATOM 744 C CA . GLU A 1 98 ? 17.264 -8.978 -15.331 1.00 59.31 98 GLU A CA 1
ATOM 745 C C . GLU A 1 98 ? 18.240 -7.859 -14.911 1.00 59.31 98 GLU A C 1
ATOM 747 O O . GLU A 1 98 ? 17.896 -6.919 -14.201 1.00 59.31 98 GLU A O 1
ATOM 752 N N . THR A 1 99 ? 19.464 -7.926 -15.442 1.00 56.59 99 THR A N 1
ATOM 753 C CA . THR A 1 99 ? 20.542 -6.939 -15.284 1.00 56.59 99 THR A CA 1
ATOM 754 C C . THR A 1 99 ? 20.475 -5.790 -16.297 1.00 56.59 99 THR A C 1
ATOM 756 O O . THR A 1 99 ? 21.305 -4.871 -16.272 1.00 56.59 99 THR A O 1
ATOM 759 N N . ALA A 1 100 ? 19.519 -5.823 -17.226 1.00 52.91 100 ALA A N 1
ATOM 760 C CA . ALA A 1 100 ? 19.234 -4.737 -18.146 1.00 52.91 100 ALA A CA 1
ATOM 761 C C . ALA A 1 100 ? 18.248 -3.771 -17.491 1.00 52.91 100 ALA A C 1
ATOM 763 O O . ALA A 1 100 ? 17.106 -3.625 -17.912 1.00 52.91 100 ALA A O 1
ATOM 764 N N . GLY A 1 101 ? 18.715 -3.035 -16.479 1.00 45.59 101 GLY A N 1
ATOM 765 C CA . GLY A 1 101 ? 18.134 -1.715 -16.2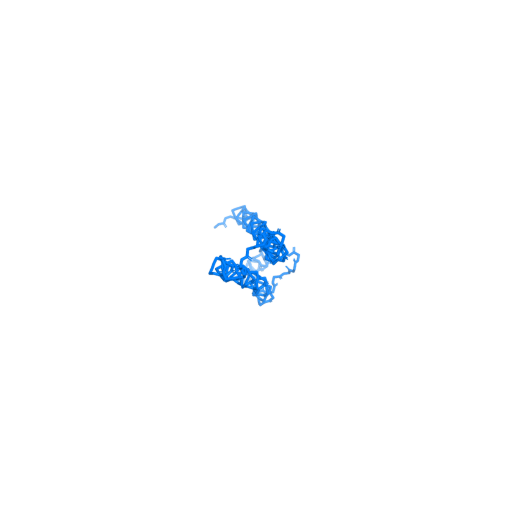71 1.00 45.59 101 GLY A CA 1
ATOM 766 C C . GLY A 1 101 ? 18.260 -0.958 -17.594 1.00 45.59 101 GLY A C 1
ATOM 767 O O . GLY A 1 101 ? 19.356 -0.942 -18.163 1.00 45.59 101 GLY A O 1
ATOM 768 N N . GLY A 1 102 ? 17.164 -0.370 -18.082 1.00 49.34 102 GLY A N 1
ATOM 769 C CA . GLY A 1 102 ? 17.109 0.449 -19.297 1.00 49.34 102 GLY A CA 1
ATOM 770 C C . GLY A 1 102 ? 17.604 -0.255 -20.562 1.00 49.34 102 GLY A C 1
ATOM 771 O O . GLY A 1 102 ? 18.801 -0.273 -20.828 1.00 49.34 102 GLY A O 1
ATOM 772 N N . ASP 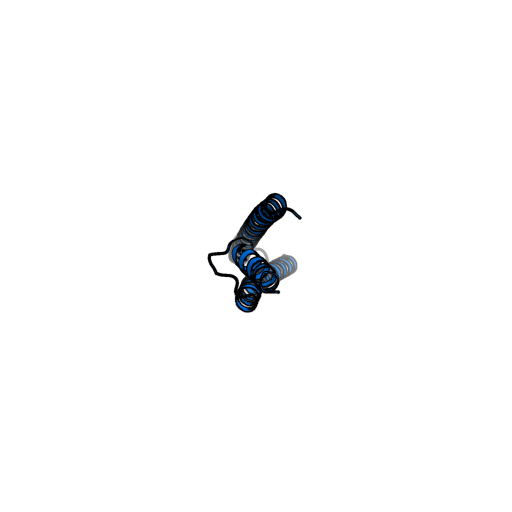A 1 103 ? 16.657 -0.799 -21.328 1.00 47.03 103 ASP A N 1
ATOM 773 C CA . ASP A 1 103 ? 16.759 -1.292 -22.709 1.00 47.03 103 ASP A CA 1
ATOM 774 C C . ASP A 1 103 ? 18.197 -1.455 -23.249 1.00 47.03 103 ASP A C 1
ATOM 776 O O . ASP A 1 103 ? 18.770 -0.566 -23.888 1.00 47.03 103 ASP A O 1
ATOM 780 N N . LYS A 1 104 ? 18.816 -2.603 -22.946 1.00 51.78 104 LYS A N 1
ATOM 781 C CA . LYS A 1 104 ? 20.132 -3.002 -23.462 1.00 51.78 104 LYS A CA 1
ATOM 782 C C . LYS A 1 104 ? 19.980 -3.850 -24.724 1.00 51.78 104 LYS A C 1
ATOM 784 O O . LYS A 1 104 ? 20.559 -4.931 -24.790 1.00 51.78 104 LYS A O 1
ATOM 789 N N . ILE A 1 105 ? 19.249 -3.378 -25.737 1.00 48.16 105 ILE A N 1
ATOM 790 C CA . ILE A 1 105 ? 19.449 -3.924 -27.088 1.00 48.16 105 ILE A CA 1
ATOM 791 C C . ILE A 1 105 ? 20.922 -3.658 -27.428 1.00 48.16 105 ILE A C 1
ATOM 793 O O . ILE A 1 105 ? 21.335 -2.492 -27.453 1.00 48.16 105 ILE A O 1
ATOM 797 N N . PRO A 1 106 ? 21.759 -4.691 -27.631 1.00 47.91 106 PRO A N 1
ATOM 798 C CA . PRO A 1 106 ? 23.154 -4.473 -27.958 1.00 47.91 106 PRO A CA 1
ATOM 799 C C . PRO A 1 106 ? 23.209 -3.720 -29.286 1.00 47.91 106 PRO A C 1
ATOM 801 O O . PRO A 1 106 ? 22.796 -4.243 -30.319 1.00 47.91 106 PRO A O 1
ATOM 804 N N . LEU A 1 107 ? 23.772 -2.509 -29.286 1.00 52.69 107 LEU A N 1
ATOM 805 C CA . LEU A 1 107 ? 24.024 -1.733 -30.511 1.00 52.69 107 LEU A CA 1
ATOM 806 C C . LEU A 1 107 ? 24.857 -2.518 -31.549 1.00 52.69 107 LEU A C 1
ATOM 808 O O . LEU A 1 107 ? 24.902 -2.129 -32.712 1.00 52.69 107 LEU A O 1
ATOM 812 N N . ARG A 1 108 ? 25.485 -3.633 -31.142 1.00 47.88 108 ARG A N 1
ATOM 813 C CA . ARG A 1 108 ? 26.213 -4.561 -32.016 1.00 47.88 108 ARG A CA 1
ATOM 814 C C . ARG A 1 108 ? 25.332 -5.247 -33.063 1.00 47.88 108 ARG A C 1
ATOM 816 O O . ARG A 1 108 ? 25.807 -5.428 -34.175 1.00 47.88 108 ARG A O 1
ATOM 823 N N . VAL A 1 109 ? 24.059 -5.532 -32.768 1.00 51.12 109 VAL A N 1
ATOM 824 C CA . VAL A 1 109 ? 23.187 -6.265 -33.711 1.00 51.12 109 VAL A CA 1
ATOM 825 C C . VAL A 1 109 ? 22.943 -5.463 -35.000 1.00 51.12 109 VAL A C 1
ATOM 827 O O . VAL A 1 109 ? 22.825 -6.035 -36.076 1.00 51.12 109 VAL A O 1
ATOM 830 N N . PHE A 1 110 ? 22.967 -4.126 -34.940 1.00 48.16 110 PHE A N 1
ATOM 831 C CA . PHE A 1 110 ? 22.811 -3.281 -36.133 1.00 48.16 110 PHE A CA 1
ATOM 832 C C . PHE A 1 110 ? 24.103 -3.081 -36.939 1.00 48.16 110 PHE A C 1
ATOM 834 O O . PHE A 1 110 ? 24.027 -2.757 -38.121 1.00 48.16 110 PHE A O 1
ATOM 841 N N . GLY A 1 111 ? 25.278 -3.259 -36.326 1.00 48.91 111 GLY A N 1
ATOM 842 C CA . GLY A 1 111 ? 26.558 -3.167 -37.036 1.00 48.91 111 GLY A CA 1
ATOM 843 C C . GLY A 1 111 ? 26.809 -4.377 -37.935 1.00 48.91 111 GLY A C 1
ATOM 844 O O . GLY A 1 111 ? 27.329 -4.229 -39.035 1.00 48.91 111 GLY A O 1
ATOM 845 N N . GLU A 1 112 ? 26.380 -5.559 -37.495 1.00 48.75 112 GLU A N 1
ATOM 846 C CA . GLU A 1 112 ? 26.534 -6.807 -38.251 1.00 48.75 112 GLU A CA 1
ATOM 847 C C . GLU A 1 112 ? 25.548 -6.899 -39.428 1.00 48.75 112 GLU A C 1
ATOM 849 O O . GLU A 1 112 ? 25.938 -7.344 -40.503 1.00 48.75 112 GLU A O 1
ATOM 854 N N . LEU A 1 113 ? 24.322 -6.379 -39.282 1.00 49.66 113 LEU A N 1
ATOM 855 C CA . LEU A 1 113 ? 23.357 -6.275 -40.390 1.00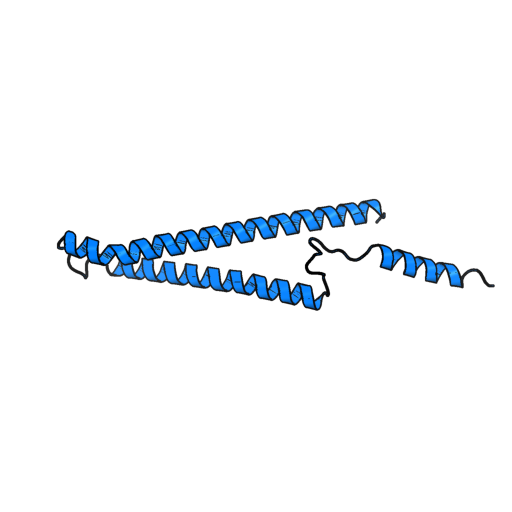 49.66 113 LEU A CA 1
ATOM 856 C C . LEU A 1 113 ? 23.813 -5.278 -41.472 1.00 49.66 113 LEU A C 1
ATOM 858 O O . LEU A 1 113 ? 23.706 -5.567 -42.657 1.00 4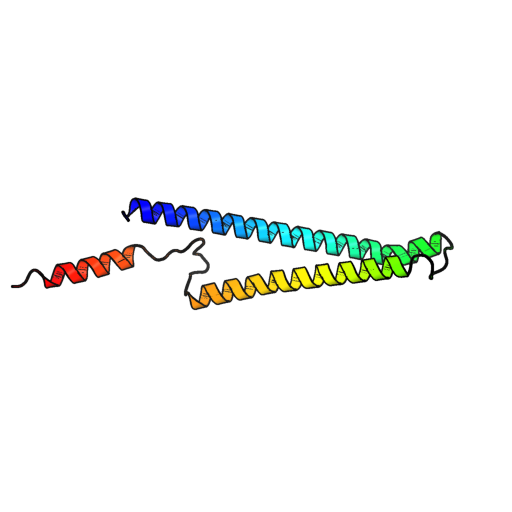9.66 113 LEU A O 1
ATOM 862 N N . ALA A 1 114 ? 24.406 -4.143 -41.085 1.00 49.00 114 ALA A N 1
ATOM 863 C CA . ALA A 1 114 ? 24.961 -3.183 -42.046 1.00 49.00 114 ALA A CA 1
ATOM 864 C C . ALA A 1 114 ? 26.231 -3.703 -42.753 1.00 49.00 114 ALA A C 1
ATOM 866 O O . ALA A 1 114 ? 26.511 -3.320 -43.888 1.00 49.00 114 ALA A O 1
ATOM 867 N N . ALA A 1 115 ? 27.000 -4.582 -42.101 1.00 51.06 115 ALA A N 1
ATOM 868 C CA . ALA A 1 115 ? 28.171 -5.220 -42.699 1.00 51.06 115 ALA A CA 1
ATOM 869 C C . ALA A 1 115 ? 27.801 -6.348 -43.681 1.00 51.06 115 ALA A C 1
ATOM 871 O O . ALA A 1 115 ? 28.554 -6.603 -44.620 1.00 51.06 115 ALA A O 1
ATOM 872 N N . GLN A 1 116 ? 26.645 -6.997 -43.504 1.00 47.06 116 GLN A N 1
ATOM 873 C CA . GLN A 1 116 ? 26.150 -8.023 -44.430 1.00 47.06 116 GLN A CA 1
ATOM 874 C C . GLN A 1 116 ? 25.615 -7.430 -45.744 1.00 47.06 116 GLN A C 1
ATOM 876 O O . GLN A 1 116 ? 25.885 -7.993 -46.806 1.00 47.06 116 GLN A O 1
ATOM 881 N N . ASP A 1 117 ? 24.978 -6.255 -45.703 1.00 46.69 117 ASP A N 1
ATOM 882 C CA . ASP A 1 117 ? 24.529 -5.547 -46.916 1.00 46.69 117 ASP A CA 1
ATOM 883 C C . ASP A 1 117 ? 25.690 -4.903 -47.704 1.00 46.69 117 ASP A C 1
ATOM 885 O O . ASP A 1 117 ? 25.598 -4.704 -48.913 1.00 46.69 117 ASP A O 1
ATOM 889 N N . GLY A 1 118 ? 26.819 -4.608 -47.048 1.00 44.91 118 GLY A N 1
ATOM 890 C CA . GLY A 1 118 ? 28.026 -4.088 -47.707 1.00 44.91 118 GLY A CA 1
ATOM 891 C C . GLY A 1 118 ? 28.917 -5.161 -48.348 1.00 44.91 118 GLY A C 1
ATOM 892 O O . GLY A 1 118 ? 29.675 -4.859 -49.267 1.00 44.91 118 GLY A O 1
ATOM 893 N N . ALA A 1 119 ? 28.833 -6.415 -47.891 1.00 46.44 119 ALA A N 1
ATOM 894 C CA . ALA A 1 119 ? 29.691 -7.506 -48.364 1.00 46.44 119 ALA A CA 1
ATOM 895 C C . ALA A 1 119 ? 29.176 -8.200 -49.640 1.00 46.44 119 ALA A C 1
ATOM 897 O O . ALA A 1 119 ? 29.936 -8.907 -50.298 1.00 46.44 119 ALA A O 1
ATOM 898 N N . THR A 1 120 ? 27.915 -7.985 -50.026 1.00 44.41 120 THR A N 1
ATOM 899 C CA . THR A 1 120 ? 27.328 -8.531 -51.265 1.00 44.41 120 THR A CA 1
ATOM 900 C C . THR A 1 120 ? 27.454 -7.597 -52.475 1.00 44.41 120 THR A C 1
ATOM 902 O O . THR A 1 120 ? 27.216 -8.034 -53.595 1.00 44.41 120 THR A O 1
ATOM 905 N N . ALA A 1 121 ? 27.898 -6.348 -52.289 1.00 46.41 121 ALA A N 1
ATOM 906 C CA . ALA A 1 121 ? 28.078 -5.369 -53.369 1.00 46.41 121 ALA A CA 1
ATOM 907 C C . ALA A 1 121 ? 29.519 -5.282 -53.929 1.00 46.41 121 ALA A C 1
ATOM 909 O O . ALA A 1 121 ? 29.790 -4.435 -54.775 1.00 46.41 121 ALA A O 1
ATOM 910 N N . ALA A 1 122 ? 30.446 -6.134 -53.470 1.00 43.41 122 ALA A N 1
ATOM 911 C CA . ALA A 1 122 ? 31.867 -6.095 -53.852 1.00 43.41 122 ALA A CA 1
ATOM 912 C C . ALA A 1 122 ? 32.359 -7.345 -54.614 1.00 43.41 122 ALA A C 1
ATOM 914 O O . ALA A 1 122 ? 33.554 -7.639 -54.609 1.00 43.41 122 ALA A O 1
ATOM 915 N N . VAL A 1 123 ? 31.457 -8.077 -55.276 1.00 48.75 123 VAL A N 1
ATOM 916 C CA . VAL A 1 123 ? 31.809 -9.078 -56.297 1.00 48.75 123 VAL A CA 1
ATOM 917 C C . VAL A 1 123 ? 30.836 -8.930 -57.467 1.00 48.75 123 VAL A C 1
ATOM 919 O O . VAL A 1 123 ? 29.729 -9.463 -57.436 1.00 48.75 123 VAL A O 1
ATOM 922 N N . GLY A 1 124 ? 31.253 -8.166 -58.474 1.00 36.97 124 GLY A N 1
ATOM 923 C CA . GLY A 1 124 ? 30.533 -7.930 -59.725 1.00 36.97 124 GLY A CA 1
ATOM 924 C C . GLY A 1 124 ? 31.322 -7.003 -60.626 1.00 36.97 124 GLY A C 1
ATOM 925 O O . GLY A 1 124 ? 31.296 -5.787 -60.344 1.00 36.97 124 GLY A O 1
#

Foldseek 3Di:
DDPVVVVVVQVVQLVVLVVVVVVLVVVLVVLVVLLVVLVVVLVVVVVVCVVVVHDPPVCVVVSVVSVVVSVVSVVVNVVSVVVVVVVVVVCVVVVPDPPPRGDCPPPVVVVVVVVVVVVVVPDD

Sequence (124 aa):
MTFVEKRQAQIQRHHLAGEVKAHLTTFERDLGRALASGSKLLGFLPEAREQASVSETVGQQAIGRLVASIAFVSQAMEQAAGGHVELDGIRRDLRIPETAGGDKIPLRVFGELAAQDGATAAVG

pLDDT: mean 76.99, std 16.87, range [36.97, 95.31]